Protein AF-W2U8J6-F1 (afdb_monomer_lite)

Radius of gyration: 13.0 Å; chains: 1; bounding box: 35×23×39 Å

Sequence (90 aa):
MNPAERLAELDAILTEELLEKGLLGELPEAYRLVPLPLDEPEVAQKALLWAHEAPNPEGWPLVYALFMGGRPLRLLLPEREVPLGVSQAA

Secondary structure (DSSP, 8-state):
--HHHHHHHHHHHHHHHHHHTT-GGGS-SS-EEEEEETT-HHHHHHHHHHHHHSPPPTT--EEEEEEETTEEEEEE-SS-EEE-S-----

Structure (mmCIF, N/CA/C/O backbone):
data_AF-W2U8J6-F1
#
_entry.id   AF-W2U8J6-F1
#
loop_
_atom_site.group_PDB
_atom_site.id
_atom_site.type_symbol
_atom_site.label_atom_id
_atom_site.label_alt_id
_atom_site.label_comp_id
_atom_site.label_asym_id
_atom_site.label_entity_id
_atom_site.label_seq_id
_atom_site.pdbx_PDB_ins_code
_atom_site.Cartn_x
_atom_site.Cartn_y
_atom_site.Cartn_z
_atom_site.occupancy
_atom_site.B_iso_or_equiv
_atom_site.auth_seq_id
_atom_site.auth_comp_id
_atom_site.auth_asym_id
_atom_site.auth_atom_id
_atom_site.pdbx_PDB_model_num
ATOM 1 N N . MET A 1 1 ? 15.790 -0.596 -13.172 1.00 77.69 1 MET A N 1
ATOM 2 C CA . MET A 1 1 ? 15.368 0.096 -11.940 1.00 77.69 1 MET A CA 1
ATOM 3 C C . MET A 1 1 ? 15.450 -0.906 -10.806 1.00 77.69 1 MET A C 1
ATOM 5 O O . MET A 1 1 ? 15.133 -2.069 -11.044 1.00 77.69 1 MET A O 1
ATOM 9 N N . ASN A 1 2 ? 15.949 -0.520 -9.634 1.00 94.69 2 ASN A N 1
ATOM 10 C CA . ASN A 1 2 ? 15.978 -1.439 -8.498 1.00 94.69 2 ASN A CA 1
ATOM 11 C C . ASN A 1 2 ? 14.563 -1.545 -7.861 1.00 94.69 2 ASN A C 1
ATOM 13 O O . ASN A 1 2 ? 13.773 -0.609 -7.995 1.00 94.69 2 ASN A O 1
ATOM 17 N N . PRO A 1 3 ? 14.218 -2.641 -7.158 1.00 95.12 3 PRO A N 1
ATOM 18 C CA . PRO A 1 3 ? 12.889 -2.788 -6.558 1.00 95.12 3 PRO A CA 1
ATOM 19 C C . PRO A 1 3 ? 12.490 -1.679 -5.572 1.00 95.12 3 PRO A C 1
ATOM 21 O O . PRO A 1 3 ? 11.326 -1.310 -5.511 1.00 95.12 3 PRO A O 1
ATOM 24 N N . ALA A 1 4 ? 13.435 -1.116 -4.817 1.00 95.44 4 ALA A N 1
ATOM 25 C CA . ALA A 1 4 ? 13.167 -0.024 -3.879 1.00 95.44 4 ALA A CA 1
ATOM 26 C C . ALA A 1 4 ? 12.820 1.297 -4.590 1.00 95.44 4 ALA A C 1
ATOM 28 O O . ALA A 1 4 ? 11.891 1.985 -4.180 1.00 95.44 4 ALA A O 1
ATOM 29 N N . GLU A 1 5 ? 13.531 1.631 -5.669 1.00 97.25 5 GLU A N 1
ATOM 30 C CA . GLU A 1 5 ? 13.228 2.781 -6.532 1.00 97.25 5 GLU A CA 1
ATOM 31 C C . GLU A 1 5 ? 11.841 2.633 -7.155 1.00 97.25 5 GLU A C 1
ATOM 33 O O . GLU A 1 5 ? 11.061 3.581 -7.156 1.00 97.25 5 GLU A O 1
ATOM 38 N N . ARG A 1 6 ? 11.508 1.422 -7.619 1.00 97.75 6 ARG A N 1
ATOM 39 C CA . ARG A 1 6 ? 10.194 1.141 -8.198 1.00 97.75 6 ARG A CA 1
ATOM 40 C C . ARG A 1 6 ? 9.070 1.289 -7.174 1.00 97.75 6 ARG A C 1
ATOM 42 O O . ARG A 1 6 ? 8.027 1.836 -7.504 1.00 97.75 6 ARG A O 1
ATOM 49 N N . LEU A 1 7 ? 9.282 0.865 -5.927 1.00 97.62 7 LEU A N 1
ATOM 50 C CA . LEU A 1 7 ? 8.303 1.072 -4.853 1.00 97.62 7 LEU A CA 1
ATOM 51 C C . LEU A 1 7 ? 8.060 2.557 -4.562 1.00 97.62 7 LEU A C 1
ATOM 53 O O . LEU A 1 7 ? 6.911 2.935 -4.357 1.00 97.62 7 LEU A O 1
ATOM 57 N N . ALA A 1 8 ? 9.103 3.391 -4.588 1.00 96.94 8 ALA A N 1
ATOM 58 C CA . ALA A 1 8 ? 8.953 4.838 -4.427 1.00 96.94 8 ALA A CA 1
ATOM 59 C C . ALA A 1 8 ? 8.182 5.478 -5.597 1.00 96.94 8 ALA A C 1
ATOM 61 O O . ALA A 1 8 ? 7.378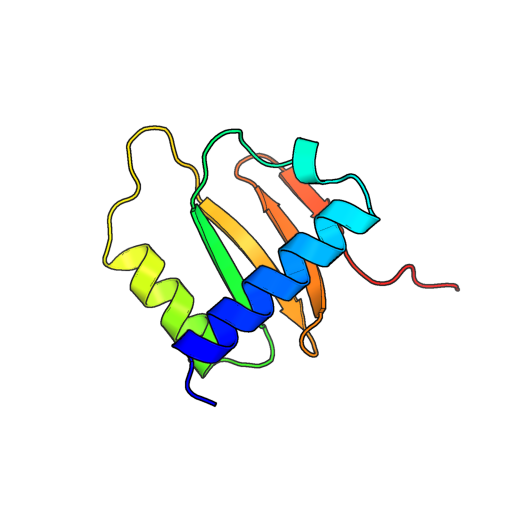 6.382 -5.389 1.00 96.94 8 ALA A O 1
ATOM 62 N N . GLU A 1 9 ? 8.383 4.990 -6.823 1.00 97.94 9 GLU A N 1
ATOM 63 C CA . GLU A 1 9 ? 7.604 5.432 -7.984 1.00 97.94 9 GLU A CA 1
ATOM 64 C C . GLU A 1 9 ? 6.122 5.044 -7.857 1.00 97.94 9 GLU A C 1
ATOM 66 O O . GLU A 1 9 ? 5.245 5.876 -8.075 1.00 97.94 9 GLU A O 1
ATOM 71 N N . LEU A 1 10 ? 5.828 3.798 -7.467 1.00 97.88 10 LEU A N 1
ATOM 72 C CA . LEU A 1 10 ? 4.452 3.331 -7.262 1.00 97.88 10 LEU A CA 1
ATOM 73 C C . LEU A 1 10 ? 3.741 4.099 -6.137 1.00 97.88 10 LEU A C 1
ATOM 75 O O . LEU A 1 10 ? 2.546 4.368 -6.248 1.00 97.88 10 LEU A O 1
ATOM 79 N N . ASP A 1 11 ? 4.465 4.470 -5.081 1.00 97.06 11 ASP A N 1
ATOM 80 C CA . ASP A 1 11 ? 3.961 5.316 -3.994 1.00 97.06 11 ASP A CA 1
ATOM 81 C C . ASP A 1 11 ? 3.575 6.723 -4.486 1.00 97.06 11 ASP A C 1
ATOM 83 O O . ASP A 1 11 ? 2.477 7.208 -4.192 1.00 97.06 11 ASP A O 1
ATOM 87 N N . ALA A 1 12 ? 4.420 7.340 -5.319 1.00 97.12 12 ALA A N 1
ATOM 88 C CA . ALA A 1 12 ? 4.117 8.625 -5.949 1.00 97.12 12 ALA A CA 1
ATOM 89 C C . ALA A 1 12 ? 2.881 8.535 -6.861 1.00 97.12 12 ALA A C 1
ATOM 91 O O . ALA A 1 12 ? 1.958 9.337 -6.722 1.00 97.12 12 ALA A O 1
ATOM 92 N N . ILE A 1 13 ? 2.817 7.510 -7.720 1.00 97.00 13 ILE A N 1
ATOM 93 C CA . ILE A 1 13 ? 1.675 7.258 -8.616 1.00 97.00 13 ILE A CA 1
ATOM 94 C C . ILE A 1 13 ? 0.380 7.082 -7.815 1.00 97.00 13 ILE A C 1
ATOM 96 O O . ILE A 1 13 ? -0.659 7.629 -8.181 1.00 97.00 13 ILE A O 1
ATOM 100 N N . LEU A 1 14 ? 0.419 6.320 -6.719 1.00 97.12 14 LEU A N 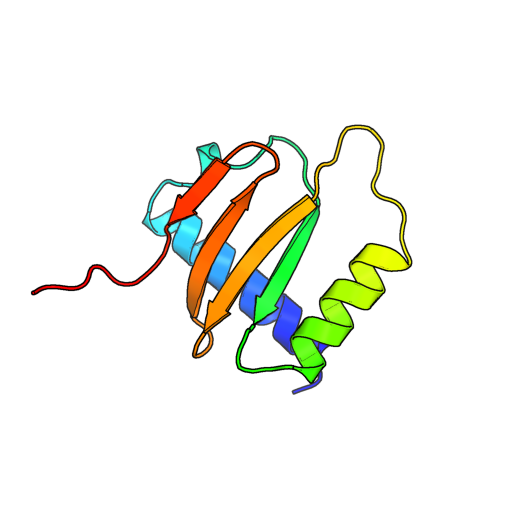1
ATOM 101 C CA . LEU A 1 14 ? -0.756 6.136 -5.874 1.00 97.12 14 LEU A CA 1
ATOM 102 C C . LEU A 1 14 ? -1.194 7.447 -5.225 1.00 97.12 14 LEU A C 1
ATOM 104 O O . LEU A 1 14 ? -2.388 7.735 -5.190 1.00 97.12 14 LEU A O 1
ATOM 108 N N . THR A 1 15 ? -0.247 8.225 -4.705 1.00 95.69 15 THR A N 1
ATOM 109 C CA . THR A 1 15 ? -0.540 9.509 -4.060 1.00 95.69 15 THR A CA 1
ATOM 110 C C . THR A 1 15 ? -1.226 10.465 -5.033 1.00 95.69 15 THR A C 1
ATOM 112 O O . THR A 1 15 ? -2.239 11.070 -4.676 1.00 95.69 15 THR A O 1
ATOM 115 N N . GLU A 1 16 ? -0.724 10.557 -6.266 1.00 95.75 16 GLU A N 1
ATOM 116 C CA . GLU A 1 16 ? -1.345 11.338 -7.341 1.00 95.75 16 GLU A CA 1
ATOM 117 C C . GLU A 1 16 ? -2.767 10.845 -7.645 1.00 95.75 16 GLU A C 1
ATOM 119 O O . GLU A 1 16 ? -3.709 11.636 -7.596 1.00 95.75 16 GLU A O 1
ATOM 124 N N . GLU A 1 17 ? -2.967 9.539 -7.841 1.00 95.50 17 GLU A N 1
ATOM 125 C CA . GLU A 1 17 ? -4.292 8.974 -8.144 1.00 95.50 17 GLU A CA 1
ATOM 126 C C . GLU A 1 17 ? -5.309 9.224 -7.008 1.00 95.50 17 GLU A C 1
ATOM 128 O O . GLU A 1 17 ? -6.479 9.537 -7.252 1.00 95.50 17 GLU A O 1
ATOM 133 N N . LEU A 1 18 ? -4.879 9.099 -5.748 1.00 95.69 18 LEU A N 1
ATOM 134 C CA . LEU A 1 18 ? -5.732 9.353 -4.584 1.00 95.69 18 LEU A CA 1
ATOM 135 C C . LEU A 1 18 ? -6.102 10.831 -4.452 1.00 95.69 18 LEU A C 1
ATOM 137 O O . LEU A 1 18 ? -7.237 11.135 -4.074 1.00 95.69 18 LEU A O 1
ATOM 141 N N . LEU A 1 19 ? -5.173 11.736 -4.764 1.00 95.12 19 LEU A N 1
ATOM 142 C CA . LEU A 1 19 ? -5.431 13.174 -4.817 1.00 95.12 19 LEU A CA 1
ATOM 143 C C . LEU A 1 19 ? -6.444 13.507 -5.914 1.00 95.12 19 LEU A C 1
ATOM 145 O O . LEU A 1 19 ? -7.444 14.169 -5.635 1.00 95.12 19 LEU A O 1
ATOM 149 N N . GLU A 1 20 ? -6.226 13.010 -7.132 1.00 94.44 20 GLU A N 1
ATOM 150 C CA . GLU A 1 20 ? -7.088 13.278 -8.288 1.00 94.44 20 GLU A CA 1
ATOM 151 C C . GLU A 1 20 ? -8.527 12.792 -8.078 1.00 94.44 20 GLU A C 1
ATOM 153 O O . GLU A 1 20 ? -9.477 13.461 -8.487 1.00 94.44 20 GLU A O 1
ATOM 158 N N . LYS A 1 21 ? -8.709 11.655 -7.395 1.00 92.88 21 LYS A N 1
ATOM 159 C CA . LYS A 1 21 ? -10.040 11.107 -7.084 1.00 92.88 21 LYS A CA 1
ATOM 160 C C . LYS A 1 21 ? -10.640 11.614 -5.772 1.00 92.88 21 LYS A C 1
ATOM 162 O O . LYS A 1 21 ? -11.770 11.247 -5.457 1.00 92.88 21 LYS A O 1
ATOM 167 N N . GLY A 1 22 ? -9.911 12.413 -4.992 1.00 94.81 22 GLY A N 1
ATOM 168 C CA . GLY A 1 22 ? -10.362 12.871 -3.674 1.00 94.81 22 GLY A CA 1
ATOM 169 C C . GLY A 1 22 ? -10.506 11.745 -2.641 1.00 94.81 22 GLY A C 1
ATOM 170 O O . GLY A 1 22 ? -11.336 11.842 -1.742 1.00 94.81 22 GLY A O 1
ATOM 171 N N . LEU A 1 23 ? -9.714 10.676 -2.763 1.00 94.81 23 LEU A N 1
ATOM 172 C CA . LEU A 1 23 ? -9.799 9.467 -1.933 1.00 94.81 23 LEU A CA 1
ATOM 173 C C . LEU A 1 23 ? -8.802 9.445 -0.768 1.00 94.81 23 LEU A C 1
ATOM 175 O O . LEU A 1 23 ? -8.768 8.474 -0.016 1.00 94.81 23 LEU A O 1
ATOM 179 N N . LEU A 1 24 ? -8.009 10.503 -0.569 1.00 92.88 24 LEU A N 1
ATOM 180 C CA . LEU A 1 24 ? -7.099 10.586 0.581 1.00 92.88 24 LEU A CA 1
ATOM 181 C C . LEU A 1 24 ? -7.823 10.425 1.926 1.00 92.88 24 LEU A C 1
ATOM 183 O O . LEU A 1 24 ? -7.265 9.833 2.842 1.00 92.88 24 LEU A O 1
ATOM 187 N N . GLY A 1 25 ? -9.067 10.904 2.034 1.00 92.88 25 GLY A N 1
ATOM 188 C CA . GLY A 1 25 ? -9.880 10.763 3.247 1.00 92.88 25 GLY A CA 1
ATOM 189 C C . GLY A 1 25 ? -10.376 9.339 3.518 1.00 92.88 25 GLY A C 1
ATOM 190 O O . GLY A 1 25 ? -10.895 9.076 4.598 1.00 92.88 25 GLY A O 1
ATOM 191 N N . GLU A 1 26 ? -10.227 8.418 2.562 1.00 92.44 26 GLU A N 1
ATOM 192 C CA . GLU A 1 26 ? -10.606 7.017 2.747 1.00 92.44 26 GLU A CA 1
ATOM 193 C C . GLU A 1 26 ? -9.544 6.223 3.518 1.00 92.44 26 GLU A C 1
ATOM 195 O O . GLU A 1 26 ? -9.867 5.168 4.075 1.00 92.44 26 GLU A O 1
ATOM 200 N N . LEU A 1 27 ? -8.298 6.711 3.529 1.00 95.19 27 LEU A N 1
ATOM 201 C CA . LEU A 1 27 ? -7.170 6.106 4.227 1.00 95.19 27 LEU A CA 1
ATOM 202 C C . LEU A 1 27 ? -7.246 6.361 5.742 1.00 95.19 27 LEU A C 1
ATOM 204 O O . LEU A 1 27 ? -7.743 7.403 6.169 1.00 95.19 27 LEU A O 1
ATOM 208 N N . PRO A 1 28 ? -6.714 5.447 6.573 1.00 94.62 28 PRO A N 1
ATOM 209 C CA . PRO A 1 28 ? -6.524 5.718 7.994 1.00 94.62 28 PRO A CA 1
ATOM 210 C C . PRO A 1 28 ? -5.624 6.943 8.219 1.00 94.62 28 PRO A C 1
ATOM 212 O O . PRO A 1 28 ? -4.735 7.213 7.416 1.00 94.62 28 PRO A O 1
ATOM 215 N N . GLU A 1 29 ? -5.802 7.646 9.342 1.00 93.38 29 GLU A N 1
ATOM 216 C CA . GLU A 1 29 ? -4.976 8.815 9.701 1.00 93.38 29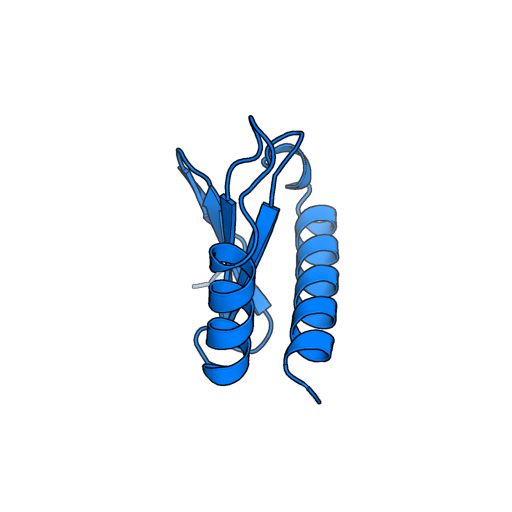 GLU A CA 1
ATOM 217 C C . GLU A 1 29 ? -3.479 8.471 9.761 1.00 93.38 29 GLU A C 1
ATOM 219 O O . GLU A 1 29 ? -2.629 9.240 9.317 1.00 93.38 29 GLU A O 1
ATOM 224 N N . ALA A 1 30 ? -3.166 7.278 10.266 1.00 94.69 30 ALA A N 1
ATOM 225 C CA . ALA A 1 30 ? -1.835 6.705 10.250 1.00 94.69 30 ALA A CA 1
ATOM 226 C C . ALA A 1 30 ? -1.912 5.263 9.751 1.00 94.69 30 ALA A C 1
ATOM 228 O O . ALA A 1 30 ? -2.777 4.495 10.168 1.00 94.69 30 ALA A O 1
ATOM 229 N N . TYR A 1 31 ? -1.021 4.892 8.840 1.00 95.00 31 TYR A N 1
ATOM 230 C CA . TYR A 1 31 ? -0.990 3.566 8.241 1.00 95.00 31 TYR A CA 1
ATOM 231 C C . TYR A 1 31 ? 0.390 3.284 7.666 1.00 95.00 31 TYR A C 1
ATOM 233 O O . TYR A 1 31 ? 1.211 4.182 7.470 1.00 95.00 31 TYR A O 1
ATOM 241 N N . ARG A 1 32 ? 0.632 2.016 7.352 1.00 94.81 32 ARG A N 1
ATOM 242 C CA . ARG A 1 32 ? 1.786 1.609 6.563 1.00 94.81 32 ARG A CA 1
ATOM 243 C C . ARG A 1 32 ? 1.326 1.069 5.218 1.00 94.81 32 ARG A C 1
ATOM 245 O O . ARG A 1 32 ? 0.610 0.069 5.160 1.00 94.81 32 ARG A O 1
ATOM 252 N N . LEU A 1 33 ? 1.762 1.729 4.151 1.00 96.25 33 LEU A N 1
ATOM 253 C CA . LEU A 1 33 ? 1.484 1.303 2.788 1.00 96.25 33 LEU A CA 1
ATOM 254 C C . LEU A 1 33 ? 2.365 0.114 2.391 1.00 96.25 33 LEU A C 1
ATOM 256 O O . LEU A 1 33 ? 3.567 0.094 2.658 1.00 96.25 33 LEU A O 1
ATOM 260 N N . VAL A 1 34 ? 1.766 -0.848 1.694 1.00 97.12 34 VAL A N 1
ATOM 261 C CA . VAL A 1 34 ? 2.464 -1.955 1.040 1.00 97.12 34 VAL A CA 1
ATOM 262 C C . VAL A 1 34 ? 2.019 -2.019 -0.426 1.00 97.12 34 VAL A C 1
ATOM 264 O O . VAL A 1 34 ? 0.947 -2.559 -0.719 1.00 97.12 34 VAL A O 1
ATOM 267 N N . PRO A 1 35 ? 2.806 -1.462 -1.365 1.00 97.75 35 PRO A N 1
ATOM 268 C CA . PRO A 1 35 ? 2.533 -1.596 -2.791 1.00 97.75 35 PRO A CA 1
ATOM 269 C C . PRO A 1 35 ? 2.724 -3.045 -3.253 1.00 97.75 35 PRO A C 1
ATOM 271 O O . PRO A 1 35 ? 3.756 -3.661 -2.987 1.00 97.75 35 PRO A O 1
ATOM 274 N N . LEU A 1 36 ? 1.738 -3.582 -3.968 1.00 98.06 36 LEU A N 1
ATOM 275 C CA . LEU A 1 36 ? 1.727 -4.934 -4.522 1.00 98.06 36 LEU A CA 1
ATOM 276 C C . LEU A 1 36 ? 1.472 -4.883 -6.038 1.00 98.06 36 LEU A C 1
ATOM 278 O O . LEU A 1 36 ? 0.329 -5.052 -6.476 1.00 98.06 36 LEU A O 1
ATOM 282 N N . PRO A 1 37 ? 2.511 -4.641 -6.856 1.00 97.75 37 PRO A N 1
ATOM 283 C CA . PRO A 1 37 ? 2.412 -4.802 -8.302 1.00 97.75 37 PRO A CA 1
ATOM 284 C C . PRO A 1 37 ? 2.304 -6.282 -8.668 1.00 97.75 37 PRO A C 1
ATOM 286 O O . PRO A 1 37 ? 3.239 -7.061 -8.494 1.00 97.75 37 PRO A O 1
ATOM 289 N N . LEU A 1 38 ? 1.128 -6.676 -9.154 1.00 97.25 38 LEU A N 1
ATOM 290 C CA . LEU A 1 38 ? 0.776 -8.071 -9.426 1.00 97.25 38 LEU A CA 1
ATOM 291 C C . LEU A 1 38 ? 1.537 -8.653 -10.628 1.00 97.25 38 LEU A C 1
ATOM 293 O O . LEU A 1 38 ? 1.640 -9.871 -10.756 1.00 97.25 38 LEU A O 1
ATOM 297 N N . ASP A 1 39 ? 2.064 -7.789 -11.490 1.00 97.19 39 ASP A N 1
ATOM 298 C CA . ASP A 1 39 ? 2.858 -8.104 -12.675 1.00 97.19 39 ASP A CA 1
ATOM 299 C C . ASP A 1 39 ? 4.368 -7.844 -12.500 1.00 97.19 39 ASP A C 1
ATOM 301 O O . ASP A 1 39 ? 5.139 -8.128 -13.415 1.00 97.19 39 ASP A O 1
ATOM 305 N N . GLU A 1 40 ? 4.810 -7.377 -11.324 1.00 97.75 40 GLU A N 1
ATOM 306 C CA . GLU A 1 40 ? 6.227 -7.148 -10.987 1.00 97.75 40 GLU A CA 1
ATOM 307 C C . GLU A 1 40 ? 6.613 -7.936 -9.708 1.00 97.75 40 GLU A C 1
ATOM 309 O O . GLU A 1 40 ? 6.722 -7.361 -8.616 1.00 97.75 40 GLU A O 1
ATOM 314 N N . PRO A 1 41 ? 6.803 -9.270 -9.792 1.00 96.44 41 PRO A N 1
ATOM 315 C CA . PRO A 1 41 ? 6.910 -10.140 -8.617 1.00 96.44 41 PRO A CA 1
ATOM 316 C C . PRO A 1 41 ? 8.112 -9.829 -7.714 1.00 96.44 41 PRO A C 1
ATOM 318 O O . PRO A 1 41 ? 7.989 -9.912 -6.492 1.00 96.44 41 PRO A O 1
ATOM 321 N N . GLU A 1 42 ? 9.255 -9.421 -8.267 1.00 97.62 42 GLU A N 1
ATOM 322 C CA . GLU A 1 42 ? 10.438 -9.039 -7.485 1.00 97.62 42 GLU A CA 1
ATOM 323 C C . GLU A 1 42 ? 10.189 -7.773 -6.647 1.00 97.62 42 GLU A C 1
ATOM 325 O O . GLU A 1 42 ? 10.694 -7.640 -5.529 1.00 97.62 42 GLU A O 1
ATOM 330 N N . VAL A 1 43 ? 9.379 -6.848 -7.169 1.00 98.19 43 VAL A N 1
ATOM 331 C CA . VAL A 1 43 ? 9.002 -5.601 -6.491 1.00 98.19 43 VAL A CA 1
ATOM 332 C C . VAL A 1 43 ? 7.995 -5.894 -5.381 1.00 98.19 43 VAL A C 1
ATOM 334 O O . VAL A 1 43 ? 8.187 -5.456 -4.243 1.00 98.19 43 VAL A O 1
ATOM 337 N N . ALA A 1 44 ? 6.978 -6.712 -5.669 1.00 98.06 44 ALA A N 1
ATOM 338 C CA . ALA A 1 44 ? 6.007 -7.161 -4.674 1.00 98.06 44 ALA A CA 1
ATOM 339 C C . ALA A 1 44 ? 6.672 -7.956 -3.535 1.00 98.06 44 ALA A C 1
ATOM 341 O O . ALA A 1 44 ? 6.392 -7.715 -2.358 1.00 98.06 44 ALA A O 1
ATOM 342 N N . GLN A 1 45 ? 7.606 -8.858 -3.861 1.00 97.44 45 GLN A N 1
ATOM 343 C CA . GLN A 1 45 ? 8.372 -9.603 -2.861 1.00 97.44 45 GLN A CA 1
ATOM 344 C C . GLN A 1 45 ? 9.159 -8.656 -1.950 1.00 97.44 45 GLN A C 1
ATOM 346 O O . GLN A 1 45 ? 9.155 -8.835 -0.730 1.00 97.44 45 GLN A O 1
ATOM 351 N N . LYS A 1 46 ? 9.803 -7.628 -2.516 1.00 96.81 46 LYS A N 1
ATOM 352 C CA . LYS A 1 46 ? 10.547 -6.636 -1.736 1.00 96.81 46 LYS A CA 1
ATOM 353 C C . LYS A 1 46 ? 9.645 -5.881 -0.757 1.00 96.81 46 LYS A C 1
ATOM 355 O O . LYS A 1 46 ? 10.021 -5.744 0.407 1.00 96.81 46 LYS A O 1
ATOM 360 N N . ALA A 1 47 ? 8.469 -5.438 -1.204 1.00 97.00 47 ALA A N 1
ATOM 361 C CA . ALA A 1 47 ? 7.503 -4.740 -0.356 1.00 97.00 47 ALA A CA 1
ATOM 362 C C . ALA A 1 47 ? 7.022 -5.612 0.811 1.00 97.00 47 ALA A C 1
ATOM 364 O O . ALA A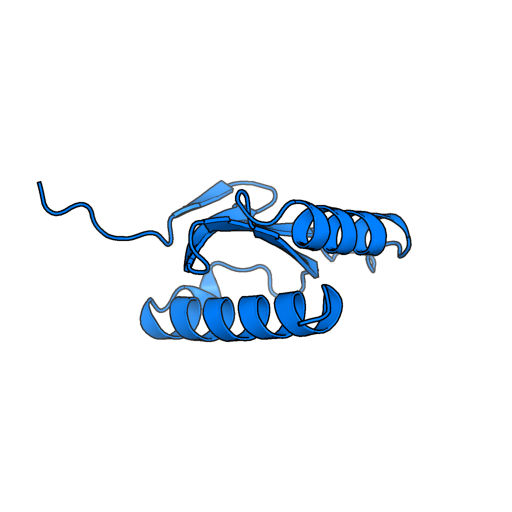 1 47 ? 6.997 -5.159 1.956 1.00 97.00 47 ALA A O 1
ATOM 365 N N . LEU A 1 48 ? 6.689 -6.876 0.533 1.00 96.06 48 LEU A N 1
ATOM 366 C CA . LEU A 1 48 ? 6.234 -7.825 1.550 1.00 96.06 48 LEU A CA 1
ATOM 367 C C . LEU A 1 48 ? 7.330 -8.163 2.564 1.00 96.06 48 LEU A C 1
ATOM 369 O O . LEU A 1 48 ? 7.051 -8.201 3.760 1.00 96.06 48 LEU A O 1
ATOM 373 N N . LEU A 1 49 ? 8.572 -8.363 2.112 1.00 95.81 49 LEU A N 1
ATOM 374 C CA . LEU A 1 49 ? 9.707 -8.588 3.011 1.00 95.81 49 LEU A CA 1
ATOM 375 C C . LEU A 1 49 ? 9.907 -7.401 3.950 1.00 95.81 49 LEU A C 1
ATOM 377 O O . LEU A 1 49 ? 9.999 -7.587 5.157 1.00 95.81 49 LEU A O 1
ATOM 381 N N . TRP A 1 50 ? 9.878 -6.177 3.426 1.00 93.81 50 TRP A N 1
ATOM 382 C CA . TRP A 1 50 ? 9.967 -4.986 4.264 1.00 93.81 50 TRP A CA 1
ATOM 383 C C . TRP A 1 50 ? 8.816 -4.880 5.261 1.00 93.81 50 TRP A C 1
ATOM 385 O O . TRP A 1 50 ? 9.053 -4.567 6.431 1.00 93.81 50 TRP A O 1
ATOM 395 N N . ALA A 1 51 ? 7.584 -5.154 4.825 1.00 93.19 51 ALA A N 1
ATOM 396 C CA . ALA A 1 51 ? 6.412 -5.178 5.698 1.00 93.19 51 ALA A CA 1
ATOM 397 C C . ALA A 1 51 ? 6.547 -6.215 6.825 1.00 93.19 51 ALA A C 1
ATOM 399 O O . ALA A 1 51 ? 6.088 -5.965 7.935 1.00 93.19 51 ALA A O 1
ATOM 400 N N . HIS A 1 52 ? 7.207 -7.343 6.555 1.00 91.06 52 HIS A N 1
ATOM 401 C CA . HIS A 1 52 ? 7.457 -8.404 7.526 1.00 91.06 52 HIS A CA 1
ATOM 402 C C . HIS A 1 52 ? 8.607 -8.089 8.498 1.00 91.06 52 HIS A C 1
ATOM 404 O O . HIS A 1 52 ? 8.485 -8.347 9.693 1.00 91.06 52 HIS A O 1
ATOM 410 N N . GLU A 1 53 ? 9.718 -7.542 8.002 1.00 92.00 53 GLU A N 1
ATOM 411 C CA . GLU A 1 53 ? 10.952 -7.337 8.777 1.00 92.00 53 GLU A CA 1
ATOM 412 C C . GLU A 1 53 ? 10.838 -6.222 9.824 1.00 92.00 53 GLU A C 1
ATOM 414 O O . GLU A 1 53 ? 11.508 -6.273 10.856 1.00 92.00 53 GLU A O 1
ATOM 419 N N . ALA A 1 54 ? 9.997 -5.215 9.580 1.00 85.19 54 ALA A N 1
ATOM 420 C CA . ALA A 1 54 ? 9.772 -4.125 10.521 1.00 85.19 54 ALA A CA 1
ATOM 421 C C . ALA A 1 54 ? 8.375 -4.253 11.144 1.00 85.19 54 ALA A C 1
ATOM 423 O O . ALA A 1 54 ? 7.396 -4.205 10.398 1.00 85.19 54 ALA A O 1
ATOM 424 N N . PRO A 1 55 ? 8.237 -4.383 12.476 1.00 81.75 55 PRO A N 1
ATOM 425 C CA . PRO A 1 55 ? 6.926 -4.336 13.109 1.00 81.75 55 PRO A CA 1
ATOM 426 C C . PRO A 1 55 ? 6.294 -2.960 12.886 1.00 81.75 55 PRO A C 1
ATOM 428 O O . PRO A 1 55 ? 6.972 -1.932 12.942 1.00 81.75 55 PRO A O 1
ATOM 431 N N . ASN A 1 56 ? 4.987 -2.937 12.632 1.00 86.56 56 ASN A N 1
ATOM 432 C CA . ASN A 1 56 ? 4.267 -1.675 12.540 1.00 86.56 56 ASN A CA 1
ATOM 433 C C . ASN A 1 56 ? 4.221 -0.994 13.915 1.00 86.56 56 ASN A C 1
ATOM 435 O O . ASN A 1 56 ? 4.075 -1.689 14.927 1.00 86.56 56 ASN A O 1
ATOM 439 N N . PRO A 1 57 ? 4.286 0.348 13.965 1.00 88.56 57 PRO A N 1
ATOM 440 C CA . PRO A 1 57 ? 3.927 1.080 15.170 1.00 88.56 57 PRO A CA 1
ATOM 441 C C . PRO A 1 57 ? 2.527 0.688 15.655 1.00 88.56 57 PRO A C 1
ATOM 443 O O . PRO A 1 57 ? 1.652 0.323 14.863 1.00 88.56 57 PRO A O 1
ATOM 446 N N . GLU A 1 58 ? 2.306 0.775 16.965 1.00 88.88 58 GLU A N 1
ATOM 447 C CA . GLU A 1 58 ? 0.989 0.515 17.542 1.00 88.88 58 GLU A CA 1
ATOM 448 C C . GLU A 1 58 ? -0.063 1.439 16.910 1.00 88.88 58 GLU A C 1
ATOM 450 O O . GLU A 1 58 ? 0.163 2.636 16.731 1.00 88.88 58 GLU A O 1
ATOM 455 N N . GLY A 1 59 ? -1.204 0.865 16.523 1.00 87.75 59 GLY A N 1
ATOM 456 C CA . GLY A 1 59 ? -2.290 1.597 15.870 1.00 87.75 59 GLY A CA 1
ATOM 457 C C . GLY A 1 59 ? -2.097 1.877 14.376 1.00 87.75 59 GLY A C 1
ATOM 458 O O . GLY A 1 59 ? -2.982 2.485 13.786 1.00 87.75 59 GLY A O 1
ATOM 459 N N . TRP A 1 60 ? -1.001 1.432 13.744 1.00 94.75 60 TRP A N 1
ATOM 460 C CA . TRP A 1 60 ? -0.767 1.621 12.304 1.00 94.75 60 TRP A CA 1
ATOM 461 C C . TRP A 1 60 ? -1.160 0.363 11.512 1.00 94.75 60 TRP A C 1
ATOM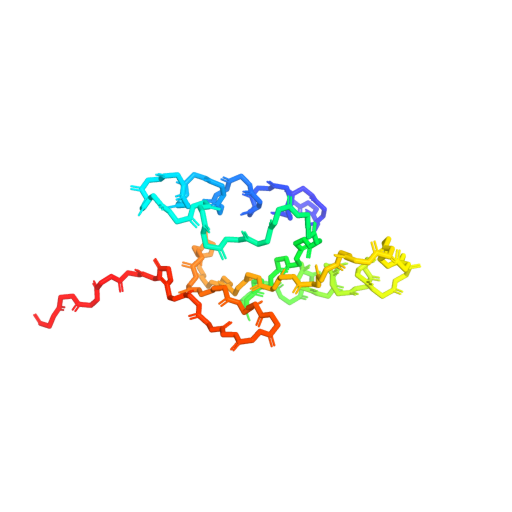 463 O O . TRP A 1 60 ? -0.359 -0.579 11.403 1.00 94.75 60 TRP A O 1
ATOM 473 N N . PRO A 1 61 ? -2.376 0.308 10.936 1.00 94.56 61 PRO A N 1
ATOM 474 C CA . PRO A 1 61 ? -2.767 -0.796 10.074 1.00 94.56 61 PRO A CA 1
ATOM 475 C C . PRO A 1 61 ? -1.919 -0.863 8.801 1.00 94.56 61 PRO A C 1
ATOM 477 O O . PRO A 1 61 ? -1.370 0.136 8.328 1.00 94.56 61 PRO A O 1
ATOM 480 N N . LEU A 1 62 ? -1.860 -2.059 8.212 1.00 95.00 62 LEU A N 1
ATOM 481 C CA . LEU A 1 62 ? -1.378 -2.228 6.844 1.00 95.00 62 LEU A CA 1
ATOM 482 C C . LEU A 1 62 ? -2.473 -1.806 5.863 1.00 95.00 62 LEU A C 1
ATOM 484 O O . LEU A 1 62 ? -3.631 -2.201 6.005 1.00 95.00 62 LEU A O 1
ATOM 488 N N . VAL A 1 63 ? -2.079 -1.039 4.853 1.00 96.94 63 VAL A N 1
ATOM 489 C CA . VAL A 1 63 ? -2.890 -0.755 3.668 1.00 96.94 63 VAL A CA 1
ATOM 490 C C . VAL A 1 63 ? -2.152 -1.340 2.477 1.00 96.94 63 VAL A C 1
ATOM 492 O O . VAL A 1 63 ? -1.017 -0.954 2.197 1.00 96.94 63 VAL A O 1
ATOM 495 N N . TYR A 1 64 ? -2.785 -2.271 1.772 1.00 97.75 64 TYR A N 1
ATOM 496 C CA . TYR A 1 64 ? -2.200 -2.855 0.569 1.00 97.75 64 TYR A CA 1
ATOM 497 C C . TYR A 1 64 ? -2.751 -2.149 -0.661 1.00 97.75 64 TYR A C 1
ATOM 499 O O . TYR A 1 64 ? -3.965 -2.061 -0.832 1.00 97.75 64 TYR A O 1
ATOM 507 N N . ALA A 1 65 ? -1.870 -1.681 -1.537 1.00 98.06 65 ALA A N 1
ATOM 508 C CA . ALA A 1 65 ? -2.261 -1.112 -2.820 1.00 98.06 65 ALA A CA 1
ATOM 509 C C . ALA A 1 65 ? -1.942 -2.113 -3.927 1.00 98.06 65 ALA A C 1
ATOM 511 O O . ALA A 1 65 ? -0.779 -2.434 -4.156 1.00 98.06 65 ALA A O 1
ATOM 512 N N . LEU A 1 66 ? -2.970 -2.629 -4.598 1.00 98.12 66 LEU A N 1
ATOM 513 C CA . LEU A 1 66 ? -2.805 -3.544 -5.723 1.00 98.12 66 LEU A CA 1
ATOM 514 C C . LEU A 1 66 ? -2.518 -2.740 -6.989 1.00 98.12 66 LEU A C 1
ATOM 516 O O . LEU A 1 66 ? -3.287 -1.832 -7.312 1.00 98.12 66 LEU A O 1
ATOM 520 N N . PHE A 1 67 ? -1.470 -3.105 -7.725 1.00 97.56 67 PHE A N 1
ATOM 521 C CA . PHE A 1 67 ? -1.134 -2.498 -9.013 1.00 97.56 67 PHE A CA 1
ATOM 522 C C . PHE A 1 67 ? -1.117 -3.535 -10.135 1.00 97.56 67 PHE A C 1
ATOM 524 O O . PHE A 1 67 ? -0.855 -4.716 -9.906 1.00 97.56 67 PHE A O 1
ATOM 531 N N . MET A 1 68 ? -1.376 -3.074 -11.356 1.00 96.12 68 MET A N 1
ATOM 532 C CA . MET A 1 68 ? -1.175 -3.830 -12.593 1.00 96.12 68 MET A CA 1
ATOM 533 C C . MET A 1 68 ? -0.834 -2.855 -13.717 1.00 96.12 68 MET A C 1
ATOM 535 O O . MET A 1 68 ? -1.452 -1.793 -13.821 1.00 96.12 68 MET A O 1
ATOM 539 N N . GLY A 1 69 ? 0.163 -3.176 -14.538 1.00 94.38 69 GLY A N 1
ATOM 540 C CA . GLY A 1 69 ? 0.657 -2.287 -15.587 1.00 94.38 69 GLY A CA 1
ATOM 541 C C . GLY A 1 69 ? 1.174 -0.954 -15.037 1.00 94.38 69 GLY A C 1
ATOM 542 O O . GLY A 1 69 ? 1.024 0.078 -15.689 1.00 94.38 69 GLY A O 1
ATOM 543 N N . GLY A 1 70 ? 1.700 -0.944 -13.804 1.00 94.44 70 GLY A N 1
ATOM 544 C CA . GLY A 1 70 ? 2.141 0.275 -13.117 1.00 94.44 70 GLY A CA 1
ATOM 545 C C . GLY A 1 70 ? 1.019 1.258 -12.758 1.00 94.44 70 GLY A C 1
ATOM 546 O O . GLY A 1 70 ? 1.286 2.447 -12.585 1.00 94.44 70 GLY A O 1
ATOM 547 N N . ARG A 1 71 ? -0.240 0.805 -12.688 1.00 95.31 71 ARG A N 1
ATOM 548 C CA . ARG A 1 71 ? -1.395 1.615 -12.269 1.00 95.31 71 ARG A CA 1
ATOM 549 C C . ARG A 1 71 ? -2.085 1.002 -11.053 1.00 95.31 71 ARG A C 1
ATOM 551 O O . ARG A 1 71 ? -2.214 -0.225 -11.003 1.00 95.31 71 ARG A O 1
ATOM 558 N N . PRO A 1 72 ? -2.536 1.816 -10.086 1.00 96.00 72 PRO A N 1
ATOM 559 C CA . PRO A 1 72 ? -3.242 1.312 -8.923 1.00 96.00 72 PRO A CA 1
ATOM 560 C C . PRO A 1 72 ? -4.652 0.859 -9.318 1.00 96.00 72 PRO A C 1
ATOM 562 O O . PRO A 1 72 ? -5.400 1.555 -10.002 1.00 96.00 72 PRO A O 1
ATOM 565 N N . LEU A 1 73 ? -5.027 -0.336 -8.881 1.00 95.69 73 LEU A N 1
ATOM 566 C CA . LEU A 1 73 ? -6.329 -0.937 -9.160 1.00 95.69 73 LEU A CA 1
ATOM 567 C C . LEU A 1 73 ? -7.285 -0.791 -7.981 1.00 95.69 73 LEU A C 1
ATOM 569 O O . LEU A 1 73 ? -8.486 -0.567 -8.164 1.00 95.69 73 LEU A O 1
ATOM 573 N N . ARG A 1 74 ? -6.767 -0.985 -6.766 1.00 95.94 74 ARG A N 1
ATOM 574 C CA . ARG A 1 74 ? -7.563 -1.113 -5.546 1.00 95.94 74 ARG A CA 1
ATOM 575 C C . ARG A 1 74 ? -6.689 -0.948 -4.309 1.00 95.94 74 ARG A C 1
ATOM 577 O O . ARG A 1 74 ? -5.561 -1.438 -4.290 1.00 95.94 74 ARG A O 1
ATOM 584 N N . LEU A 1 75 ? -7.250 -0.348 -3.266 1.00 97.62 75 LEU A N 1
ATOM 585 C CA . LEU A 1 75 ? -6.724 -0.420 -1.909 1.00 97.62 75 LEU A CA 1
ATOM 586 C C . LEU A 1 75 ? -7.464 -1.489 -1.108 1.00 97.62 75 LEU A C 1
ATOM 588 O O . LEU A 1 75 ? -8.695 -1.550 -1.140 1.00 97.62 75 LEU A O 1
ATOM 592 N N . LEU A 1 76 ? -6.713 -2.290 -0.362 1.00 97.56 76 LEU A N 1
ATOM 593 C CA . LEU A 1 76 ? -7.224 -3.186 0.666 1.00 97.56 76 LEU A CA 1
ATOM 594 C C . LEU A 1 76 ? -6.908 -2.552 2.021 1.00 97.56 76 LEU A C 1
ATOM 596 O O . LEU A 1 76 ? -5.747 -2.484 2.434 1.00 97.56 76 LEU A O 1
ATOM 600 N N . LEU A 1 77 ? -7.949 -2.048 2.673 1.00 96.62 77 LEU A N 1
ATOM 601 C CA . LEU A 1 77 ? -7.901 -1.531 4.033 1.00 96.62 77 LEU A CA 1
ATOM 602 C C . LEU A 1 77 ? -8.340 -2.656 4.987 1.00 96.62 77 LEU A C 1
ATOM 604 O O . LEU A 1 77 ? -8.986 -3.606 4.542 1.00 96.62 77 LEU A O 1
ATOM 608 N N . PRO A 1 78 ? -8.050 -2.564 6.299 1.00 91.88 78 PRO A N 1
ATOM 609 C CA . PRO A 1 78 ? -8.391 -3.625 7.252 1.00 91.88 78 PRO A CA 1
ATOM 610 C C . PRO A 1 78 ? -9.859 -4.077 7.231 1.00 91.88 78 PRO A C 1
ATOM 612 O O . PRO A 1 78 ? -10.136 -5.251 7.452 1.00 91.88 78 PRO A O 1
ATOM 615 N N . GLU A 1 79 ? -10.792 -3.162 6.958 1.00 91.25 79 GLU A N 1
ATOM 616 C CA . GLU A 1 79 ? -12.237 -3.419 7.063 1.00 91.25 79 GLU A CA 1
ATOM 617 C C . GLU A 1 79 ? -12.982 -3.358 5.724 1.00 91.25 79 GLU A C 1
ATOM 619 O O . GLU A 1 79 ? -14.171 -3.670 5.661 1.00 91.25 79 GLU A O 1
ATOM 624 N N . ARG A 1 80 ? -12.322 -2.915 4.648 1.00 94.62 80 ARG A N 1
ATOM 625 C CA . ARG A 1 80 ? -12.981 -2.654 3.363 1.00 94.62 80 ARG A CA 1
ATOM 626 C C . ARG A 1 80 ? -11.997 -2.538 2.212 1.00 94.62 80 ARG A C 1
ATOM 628 O O . ARG A 1 80 ? -10.794 -2.396 2.395 1.00 94.62 80 ARG A O 1
ATOM 635 N N . GLU A 1 81 ? -12.548 -2.496 1.011 1.00 96.25 81 GLU A N 1
ATOM 636 C CA . GLU A 1 81 ? -11.798 -2.276 -0.217 1.00 96.25 81 GLU A CA 1
ATOM 637 C C . GLU A 1 81 ? -12.213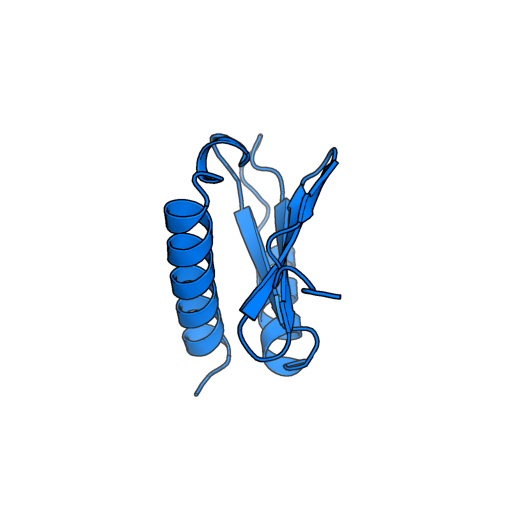 -0.954 -0.866 1.00 96.25 81 GLU A C 1
ATOM 639 O O . GLU A 1 81 ? -13.398 -0.617 -0.887 1.00 96.25 81 GLU A O 1
ATOM 644 N N . VAL A 1 82 ? -11.249 -0.226 -1.433 1.00 95.69 82 VAL A N 1
ATOM 645 C CA . VAL A 1 82 ? -11.497 1.003 -2.201 1.00 95.69 82 VAL A CA 1
ATOM 646 C C . VAL A 1 82 ? -11.027 0.774 -3.638 1.00 95.69 82 VAL A C 1
ATOM 648 O O . VAL A 1 82 ? -9.822 0.644 -3.868 1.00 95.69 82 VAL A O 1
ATOM 651 N N . PRO A 1 83 ? -11.932 0.669 -4.626 1.00 93.62 83 PRO A N 1
ATOM 652 C CA . PRO A 1 83 ? -11.533 0.546 -6.022 1.00 93.62 83 PRO A CA 1
ATOM 653 C C . PRO A 1 83 ? -10.925 1.865 -6.517 1.00 93.62 83 PRO A C 1
ATOM 655 O O . PRO A 1 83 ? -11.497 2.932 -6.316 1.00 93.62 83 PRO A O 1
ATOM 658 N N . LEU A 1 84 ? -9.778 1.778 -7.190 1.00 88.50 84 LEU A N 1
ATOM 659 C CA . LEU A 1 84 ? -9.085 2.921 -7.798 1.00 88.50 84 LEU A CA 1
ATOM 660 C C . LEU A 1 84 ? -9.124 2.890 -9.325 1.00 88.50 84 LEU A C 1
ATOM 662 O O . LEU A 1 84 ? -8.971 3.937 -9.944 1.00 88.50 84 LEU A O 1
ATOM 666 N N . GLY A 1 85 ? -9.324 1.699 -9.901 1.00 70.00 85 GLY A N 1
ATOM 667 C CA . GLY A 1 85 ? -9.028 1.385 -11.293 1.00 70.00 85 GLY A CA 1
ATOM 668 C C . GLY A 1 85 ? -9.651 2.277 -12.369 1.00 70.00 85 GLY A C 1
ATOM 669 O O . GLY A 1 85 ? -10.425 3.205 -12.131 1.00 70.00 85 GLY A O 1
ATOM 670 N N . VAL A 1 86 ? -9.324 1.922 -13.610 1.00 53.09 86 VAL A N 1
ATOM 671 C CA . VAL A 1 86 ? -9.969 2.461 -14.807 1.00 53.09 86 VAL A CA 1
ATOM 672 C C . VAL A 1 86 ? -11.463 2.143 -14.749 1.00 53.09 86 VAL A C 1
ATOM 674 O O . VAL A 1 86 ? -11.850 0.976 -14.657 1.00 53.09 86 VAL A O 1
ATOM 677 N N . SER A 1 87 ? -12.298 3.180 -14.829 1.00 42.84 87 SER A N 1
ATOM 678 C CA . SER A 1 87 ? -13.698 3.028 -15.219 1.00 42.84 87 SER A CA 1
ATOM 679 C C . SER A 1 87 ? -13.726 2.223 -16.518 1.00 42.84 87 SER A C 1
ATOM 681 O O . SER A 1 87 ? -13.218 2.688 -17.540 1.00 42.84 87 SER A O 1
ATOM 683 N N . GLN A 1 88 ? -14.256 1.000 -16.488 1.00 38.84 88 GLN A N 1
ATOM 684 C CA . GLN A 1 88 ? -14.619 0.328 -17.728 1.00 38.84 88 GLN A CA 1
ATOM 685 C C . GLN A 1 88 ? -15.822 1.087 -18.287 1.00 38.84 88 GLN A C 1
ATOM 687 O O . GLN A 1 88 ? -16.951 0.898 -17.837 1.00 38.84 88 GLN A O 1
ATOM 692 N N . ALA A 1 89 ? -15.568 1.976 -19.248 1.00 36.25 89 ALA A N 1
ATOM 693 C CA . ALA A 1 89 ? -16.581 2.289 -20.237 1.00 36.25 89 ALA A CA 1
ATOM 694 C C . ALA A 1 89 ? -16.907 0.971 -20.956 1.00 36.25 89 ALA A C 1
ATOM 696 O O . ALA A 1 89 ? -16.021 0.351 -21.549 1.00 36.25 89 ALA A O 1
ATOM 697 N N . ALA A 1 90 ? -18.149 0.527 -20.771 1.00 35.81 90 ALA A N 1
ATOM 698 C CA . ALA A 1 90 ? -18.774 -0.564 -21.506 1.00 35.81 90 ALA A CA 1
ATOM 699 C C . ALA A 1 90 ? -18.912 -0.232 -22.999 1.00 35.81 90 ALA A C 1
ATOM 701 O O . ALA A 1 90 ? -19.003 0.975 -23.329 1.00 35.81 90 ALA A O 1
#

pLDDT: mean 91.55, std 13.02, range [35.81, 98.19]

Foldseek 3Di:
DDLVVLVVLLVVQVVVLCVVVVNPVVDDPAADEQEQEPVPVNNNVVSVVVPVVDDDDPPHYYWYFYHYPSHTQWIDGPVDIDGRDDDPPD